Protein AF-A0A851HS61-F1 (afdb_monomer_lite)

Radius of gyration: 33.47 Å; chains: 1; bounding box: 53×32×106 Å

pLDDT: mean 81.35, std 15.29, range [45.31, 98.19]

Structure (mmCIF, N/CA/C/O backbone):
data_AF-A0A851HS61-F1
#
_entry.id   AF-A0A851HS61-F1
#
loop_
_atom_site.group_PDB
_atom_site.id
_atom_site.type_symbol
_atom_site.label_atom_id
_atom_site.label_alt_id
_atom_site.label_comp_id
_atom_site.label_asym_id
_atom_site.label_entity_id
_atom_site.label_seq_id
_atom_site.pdbx_PDB_ins_code
_atom_site.Cartn_x
_atom_site.Cartn_y
_atom_site.Cartn_z
_atom_site.occupancy
_atom_site.B_iso_or_equiv
_atom_site.auth_seq_id
_atom_site.auth_comp_id
_atom_site.auth_asym_id
_atom_site.auth_atom_id
_atom_site.pdbx_PDB_model_num
ATOM 1 N N . MET A 1 1 ? -11.757 21.367 24.594 1.00 45.31 1 MET A N 1
ATOM 2 C CA . MET A 1 1 ? -12.106 20.147 25.351 1.00 45.31 1 MET A CA 1
ATOM 3 C C . MET A 1 1 ? -13.132 19.384 24.535 1.00 45.31 1 MET A C 1
ATOM 5 O O . MET A 1 1 ? -14.251 19.853 24.418 1.00 45.31 1 MET A O 1
ATOM 9 N N . SER A 1 2 ? -12.744 18.297 23.874 1.00 50.56 2 SER A N 1
ATOM 10 C CA . SER A 1 2 ? -13.648 17.512 23.026 1.00 50.56 2 SER A CA 1
ATOM 11 C C . SER A 1 2 ? -14.275 16.388 23.849 1.00 50.56 2 SER A C 1
ATOM 13 O O . SER A 1 2 ? -13.772 15.268 23.887 1.00 50.56 2 SER A O 1
ATOM 15 N N . THR A 1 3 ? -15.374 16.686 24.539 1.00 56.22 3 THR A N 1
ATOM 16 C CA . THR A 1 3 ? -16.291 15.661 25.052 1.00 56.22 3 THR A CA 1
ATOM 17 C C . THR A 1 3 ? -17.136 15.165 23.888 1.00 56.22 3 THR A C 1
ATOM 19 O O . THR A 1 3 ? -18.232 15.643 23.637 1.00 56.22 3 THR A O 1
ATOM 22 N N . THR A 1 4 ? -16.577 14.231 23.123 1.00 86.19 4 THR A N 1
ATOM 23 C CA . THR A 1 4 ? -17.340 13.426 22.166 1.00 86.19 4 THR A CA 1
ATOM 24 C C . THR A 1 4 ? -18.378 12.623 22.950 1.00 86.19 4 THR A C 1
ATOM 26 O O . THR A 1 4 ? -18.016 11.736 23.728 1.00 86.19 4 THR A O 1
ATOM 29 N N . GLU A 1 5 ? -19.646 12.990 22.801 1.00 94.25 5 GLU A N 1
ATOM 30 C CA . GLU A 1 5 ? -20.806 12.297 23.365 1.00 94.25 5 GLU A CA 1
ATOM 31 C C . GLU A 1 5 ? -21.016 10.936 22.692 1.00 94.25 5 GLU A C 1
ATOM 33 O O . GLU A 1 5 ? -20.512 10.669 21.595 1.00 94.25 5 GLU A O 1
ATOM 38 N N . CYS A 1 6 ? -21.711 10.034 23.384 1.00 96.19 6 CYS A N 1
ATOM 39 C CA . CYS A 1 6 ? -22.004 8.699 22.875 1.00 96.19 6 CYS A CA 1
ATOM 40 C C . CYS A 1 6 ? -22.885 8.776 21.616 1.00 96.19 6 CYS A C 1
ATOM 42 O O . CYS A 1 6 ? -23.838 9.538 21.566 1.00 96.19 6 CYS A O 1
ATOM 44 N N . LEU A 1 7 ? -22.620 7.921 20.624 1.00 95.31 7 LEU A N 1
ATOM 45 C CA . LEU A 1 7 ? -23.346 7.897 19.343 1.00 95.31 7 LEU A CA 1
ATOM 46 C C . LEU A 1 7 ? -24.821 7.498 19.437 1.00 95.31 7 LEU A C 1
ATOM 48 O O . LEU A 1 7 ? -25.585 7.742 18.508 1.00 95.31 7 LEU A O 1
ATOM 52 N N . LEU A 1 8 ? -25.217 6.831 20.520 1.00 95.38 8 LEU A N 1
ATOM 53 C CA . LEU A 1 8 ? -26.611 6.459 20.735 1.00 95.38 8 LEU A CA 1
ATOM 54 C C . LEU A 1 8 ? -27.415 7.684 21.161 1.00 95.38 8 LEU A C 1
ATOM 56 O O . LEU A 1 8 ? -27.051 8.348 22.131 1.00 95.38 8 LEU A O 1
ATOM 60 N N . ALA A 1 9 ? -28.519 7.926 20.452 1.00 93.44 9 ALA A N 1
ATOM 61 C CA . ALA A 1 9 ? -29.430 9.027 20.731 1.00 93.44 9 ALA A CA 1
ATOM 62 C C . ALA A 1 9 ? -29.823 9.051 22.216 1.00 93.44 9 ALA A C 1
ATOM 64 O O . ALA A 1 9 ? -30.136 8.010 22.801 1.00 93.44 9 ALA A O 1
ATOM 65 N N . ASN A 1 10 ? -29.819 10.249 22.806 1.00 94.31 10 ASN A N 1
ATOM 66 C CA . ASN A 1 10 ? -30.148 10.497 24.213 1.00 94.31 10 ASN A CA 1
ATOM 67 C C . ASN A 1 10 ? -29.165 9.857 25.214 1.00 94.31 10 ASN A C 1
ATOM 69 O O . ASN A 1 10 ? -29.568 9.380 26.278 1.00 94.31 10 ASN A O 1
ATOM 73 N N . CYS A 1 11 ? -27.872 9.802 24.881 1.00 95.88 11 CYS A N 1
ATOM 74 C CA . CYS A 1 11 ? -26.838 9.349 25.805 1.00 95.88 11 CYS A CA 1
ATOM 75 C C . CYS A 1 11 ? -25.706 10.369 25.949 1.00 95.88 11 CYS A C 1
ATOM 77 O O . CYS A 1 11 ? -24.707 10.316 25.238 1.00 95.88 11 CYS A O 1
ATOM 79 N N . ASP A 1 12 ? -25.784 11.186 26.995 1.00 95.69 12 ASP A N 1
ATOM 80 C CA . ASP A 1 12 ? -24.796 12.246 27.264 1.00 95.69 12 ASP A CA 1
ATOM 81 C C . ASP A 1 12 ? -23.543 11.724 27.993 1.00 95.69 12 ASP A C 1
ATOM 83 O O . ASP A 1 12 ? -22.720 12.470 28.523 1.00 95.69 12 ASP A O 1
ATOM 87 N N . ARG A 1 13 ? -23.390 10.397 28.083 1.00 95.62 13 ARG A N 1
ATOM 88 C CA . ARG A 1 13 ? -22.235 9.781 28.742 1.00 95.62 13 ARG A CA 1
ATOM 89 C C . ARG A 1 13 ? -21.002 9.902 27.842 1.00 95.62 13 ARG A C 1
ATOM 91 O O . ARG A 1 13 ? -21.115 9.674 26.636 1.00 95.62 13 ARG A O 1
ATOM 98 N N . PRO A 1 14 ? -19.807 10.133 28.412 1.00 95.56 14 PRO A N 1
ATOM 99 C CA . PRO A 1 14 ? -18.590 10.281 27.624 1.00 95.56 14 PRO A CA 1
ATOM 100 C C . PRO A 1 14 ? -18.272 9.008 26.831 1.00 95.56 14 PRO A C 1
ATOM 102 O O . PRO A 1 14 ? -18.424 7.883 27.333 1.00 95.56 14 PRO A O 1
ATOM 105 N N . VAL A 1 15 ? -17.806 9.187 25.591 1.00 95.62 15 VAL A N 1
ATOM 106 C CA . VAL A 1 15 ? -17.327 8.089 24.741 1.00 95.62 15 VAL A CA 1
ATOM 107 C C . VAL A 1 15 ? -16.127 7.404 25.385 1.00 95.62 15 VAL A C 1
ATOM 109 O O . VAL A 1 15 ? -15.168 8.049 25.797 1.00 95.62 15 VAL A O 1
ATOM 112 N N . LEU A 1 16 ? -16.172 6.071 25.426 1.00 93.19 16 LEU A N 1
ATOM 113 C CA . LEU A 1 16 ? -15.061 5.223 25.848 1.00 93.19 16 LEU A CA 1
ATOM 114 C C . LEU A 1 16 ? -14.308 4.658 24.638 1.00 93.19 16 LEU A C 1
ATOM 116 O O . LEU A 1 16 ? -13.096 4.806 24.535 1.00 93.19 16 LEU A O 1
ATOM 120 N N . ASN A 1 17 ? -15.012 3.965 23.738 1.00 92.19 17 ASN A N 1
ATOM 121 C CA . ASN A 1 17 ? -14.411 3.316 22.572 1.00 92.19 17 ASN A CA 1
ATOM 122 C C . ASN A 1 17 ? -15.442 3.175 21.446 1.00 92.19 17 ASN A C 1
ATOM 124 O O . ASN A 1 17 ? -16.628 2.994 21.715 1.00 92.19 17 ASN A O 1
ATOM 128 N N . ARG A 1 18 ? -14.994 3.249 20.186 1.00 92.50 18 ARG A N 1
ATOM 129 C CA . ARG A 1 18 ? -15.838 3.146 18.977 1.00 92.50 18 ARG A CA 1
ATOM 130 C C . ARG A 1 18 ? -17.056 4.084 18.984 1.00 92.50 18 ARG A C 1
ATOM 132 O O . ARG A 1 18 ? -18.106 3.730 18.463 1.00 92.50 18 ARG A O 1
ATOM 139 N N . GLY A 1 19 ? -16.928 5.263 19.596 1.00 93.81 19 GLY A N 1
ATOM 140 C CA . GLY A 1 19 ? -18.032 6.222 19.721 1.00 93.81 19 GLY A CA 1
ATOM 141 C C . GLY A 1 19 ? -19.135 5.805 20.705 1.00 93.81 19 GLY A C 1
ATOM 142 O O . GLY A 1 19 ? -20.193 6.419 20.724 1.00 93.81 19 GLY A O 1
ATOM 143 N N . LEU A 1 20 ? -18.910 4.787 21.542 1.00 96.12 20 LEU A N 1
ATOM 144 C CA . LEU A 1 20 ? -19.868 4.317 22.545 1.00 96.12 20 LEU A CA 1
ATOM 145 C C . LEU A 1 20 ? -19.362 4.591 23.965 1.00 96.12 20 LEU A C 1
ATOM 147 O O . LEU A 1 20 ? -18.169 4.454 24.254 1.00 96.12 20 LEU A O 1
ATOM 151 N N . CYS A 1 21 ? -20.274 4.926 24.882 1.00 97.19 21 CYS A N 1
ATOM 152 C CA . CYS A 1 21 ? -19.969 4.993 26.312 1.00 97.19 21 CYS A CA 1
ATOM 153 C C . CYS A 1 21 ? -19.708 3.589 26.892 1.00 97.19 21 CYS A C 1
ATOM 155 O O . CYS A 1 21 ? -20.052 2.568 26.293 1.00 97.19 21 CYS A O 1
ATOM 157 N N . ARG A 1 22 ? -19.138 3.513 28.103 1.00 97.31 22 ARG A N 1
ATOM 158 C CA . ARG A 1 22 ? -18.777 2.234 28.752 1.00 97.31 22 ARG A CA 1
ATOM 159 C C . ARG A 1 22 ? -19.939 1.239 28.854 1.00 97.31 22 ARG A C 1
ATOM 161 O O . ARG A 1 22 ? -19.725 0.040 28.686 1.00 97.31 22 ARG A O 1
ATOM 168 N N . TYR A 1 23 ? -21.144 1.728 29.149 1.00 97.56 23 TYR A N 1
ATOM 169 C CA . TYR A 1 23 ? -22.341 0.894 29.283 1.00 97.56 23 TYR A CA 1
ATOM 170 C C . TYR A 1 23 ? -22.768 0.315 27.931 1.00 97.56 23 TYR A C 1
ATOM 172 O O . TYR A 1 23 ? -22.849 -0.903 27.787 1.00 97.56 23 TYR A O 1
ATOM 180 N N . HIS A 1 24 ? -22.958 1.176 26.928 1.00 98.19 24 HIS A N 1
ATOM 181 C CA . HIS A 1 24 ? -23.392 0.750 25.601 1.00 98.19 24 HIS A CA 1
ATOM 182 C C . HIS A 1 24 ? -22.362 -0.133 24.906 1.00 98.19 24 HIS A C 1
ATOM 184 O O . HIS A 1 24 ? -22.743 -1.122 24.297 1.00 98.19 24 HIS A O 1
ATOM 190 N N . TYR A 1 25 ? -21.066 0.143 25.075 1.00 97.19 25 TYR A N 1
ATOM 191 C CA . TYR A 1 25 ? -20.015 -0.726 24.551 1.00 97.19 25 TYR A CA 1
ATOM 192 C C . TYR A 1 25 ? -20.089 -2.143 25.140 1.00 97.19 25 TYR A C 1
ATOM 194 O O . TYR A 1 25 ? -20.010 -3.119 24.403 1.00 97.19 25 TYR A O 1
ATOM 202 N N . ARG A 1 26 ? -20.272 -2.276 26.462 1.00 97.62 26 ARG A N 1
ATOM 203 C CA . ARG A 1 26 ? -20.385 -3.591 27.120 1.00 97.62 26 ARG A CA 1
ATOM 204 C C . ARG A 1 26 ? -21.651 -4.337 26.720 1.00 97.62 26 ARG A C 1
ATOM 206 O O . ARG A 1 26 ? -21.575 -5.536 26.491 1.00 97.62 26 ARG A O 1
ATOM 213 N N . LYS A 1 27 ? -22.781 -3.632 26.627 1.00 97.81 27 LYS A N 1
ATOM 214 C CA . LYS A 1 27 ? -24.045 -4.217 26.175 1.00 97.81 27 LYS A CA 1
ATOM 215 C C . LYS A 1 27 ? -23.923 -4.722 24.736 1.00 97.81 27 LYS A C 1
ATOM 217 O O . LYS A 1 27 ? -24.144 -5.895 24.488 1.00 97.81 27 LYS A O 1
ATOM 222 N N . ALA A 1 28 ? -23.427 -3.878 23.834 1.00 97.31 28 ALA A N 1
ATOM 223 C CA . ALA A 1 28 ? -23.162 -4.247 22.448 1.00 97.31 28 ALA A CA 1
ATOM 224 C C . ALA A 1 28 ? -22.212 -5.449 22.328 1.00 97.31 28 ALA A C 1
ATOM 226 O O . ALA A 1 28 ? -22.374 -6.282 21.443 1.00 97.31 28 ALA A O 1
ATOM 227 N N . LEU A 1 29 ? -21.210 -5.535 23.212 1.00 96.88 29 LEU A N 1
ATOM 228 C CA . LEU A 1 29 ? -20.259 -6.646 23.251 1.00 96.88 29 LEU A CA 1
ATOM 229 C C . LEU A 1 29 ? -20.914 -7.950 23.717 1.00 96.88 29 LEU A C 1
ATOM 231 O O . LEU A 1 29 ? -20.622 -8.991 23.141 1.00 96.88 29 LEU A O 1
ATOM 235 N N . ALA A 1 30 ? -21.795 -7.889 24.718 1.00 97.56 30 ALA A N 1
ATOM 236 C CA . ALA A 1 30 ? -22.571 -9.040 25.176 1.00 97.56 30 ALA A CA 1
ATOM 237 C C . ALA A 1 30 ? -23.579 -9.512 24.113 1.00 97.56 30 ALA A C 1
ATOM 239 O O . ALA A 1 30 ? -23.718 -10.710 23.895 1.00 97.56 30 ALA A O 1
ATOM 240 N N . ASP A 1 31 ? -24.211 -8.568 23.413 1.00 97.44 31 ASP A N 1
ATOM 241 C CA . ASP A 1 31 ? -25.214 -8.837 22.378 1.00 97.44 31 ASP A CA 1
ATOM 242 C C . ASP A 1 31 ? -24.584 -9.214 21.018 1.00 97.44 31 ASP A C 1
ATOM 244 O O . ASP A 1 31 ? -25.288 -9.606 20.091 1.00 97.44 31 ASP A O 1
ATOM 248 N N . GLY A 1 32 ? -23.263 -9.057 20.854 1.00 96.31 32 GLY A N 1
ATOM 249 C CA . GLY A 1 32 ? -22.568 -9.270 19.577 1.00 96.31 32 GLY A CA 1
ATOM 250 C C . GLY A 1 32 ? -22.855 -8.205 18.505 1.00 96.31 32 GLY A C 1
ATOM 251 O O . GLY A 1 32 ? -22.520 -8.396 17.340 1.00 96.31 32 GLY A O 1
ATOM 252 N N . THR A 1 33 ? -23.442 -7.066 18.875 1.00 97.00 33 THR A N 1
ATOM 253 C CA . THR A 1 33 ? -23.893 -6.001 17.958 1.00 97.00 33 THR A CA 1
ATOM 254 C C . THR A 1 33 ? -22.912 -4.831 17.830 1.00 97.00 33 THR A C 1
ATOM 256 O O . THR A 1 33 ? -23.199 -3.860 17.130 1.00 97.00 33 THR A O 1
ATOM 259 N N . VAL A 1 34 ? -21.727 -4.899 18.457 1.00 96.12 34 VAL A N 1
ATOM 260 C CA . VAL A 1 34 ? -20.724 -3.804 18.451 1.00 96.12 34 VAL A CA 1
ATOM 261 C C . VAL A 1 34 ? -20.403 -3.299 17.045 1.00 96.12 34 VAL A C 1
ATOM 263 O O . VAL A 1 34 ? -20.222 -2.098 16.860 1.00 96.12 34 VAL A O 1
ATOM 266 N N . ASP A 1 35 ? -20.309 -4.195 16.062 1.00 93.88 35 ASP A N 1
ATOM 267 C CA . ASP A 1 35 ? -19.967 -3.826 14.686 1.00 93.88 35 ASP A CA 1
ATOM 268 C C . ASP A 1 35 ? -21.119 -3.149 13.923 1.00 93.88 35 ASP A C 1
ATOM 270 O O . ASP A 1 35 ? -20.852 -2.477 12.932 1.00 93.88 35 ASP A O 1
ATOM 274 N N . GLN A 1 36 ? -22.364 -3.269 14.399 1.00 94.94 36 GLN A N 1
ATOM 275 C CA . GLN A 1 36 ? -23.545 -2.634 13.798 1.00 94.94 36 GLN A CA 1
ATOM 276 C C . GLN A 1 36 ? -23.789 -1.221 14.342 1.00 94.94 36 GLN A C 1
ATOM 278 O O . GLN A 1 36 ? -24.179 -0.337 13.587 1.00 94.94 36 GLN A O 1
ATOM 283 N N . ILE A 1 37 ? -23.576 -1.009 15.648 1.00 95.44 37 ILE A N 1
ATOM 284 C CA . ILE A 1 37 ? -23.908 0.264 16.319 1.00 95.44 37 ILE A CA 1
ATOM 285 C C . ILE A 1 37 ? -22.696 1.131 16.666 1.00 95.44 37 ILE A C 1
ATOM 287 O O . ILE A 1 37 ? -22.834 2.335 16.870 1.00 95.44 37 ILE A O 1
ATOM 291 N N . GLY A 1 38 ? -21.509 0.537 16.786 1.00 93.25 38 GLY A N 1
ATOM 292 C CA . GLY A 1 38 ? -20.280 1.281 17.027 1.00 93.25 38 GLY A CA 1
ATOM 293 C C . GLY A 1 38 ? -19.709 1.835 15.728 1.00 93.25 38 GLY A C 1
ATOM 294 O O . GLY A 1 38 ? -19.936 1.284 14.652 1.00 93.25 38 GLY A O 1
ATOM 295 N N . LEU A 1 39 ? -18.865 2.867 15.831 1.00 90.00 39 LEU A N 1
ATOM 296 C CA . LEU A 1 39 ? -18.008 3.254 14.708 1.00 90.00 39 LEU A CA 1
ATOM 297 C C . LEU A 1 39 ? -17.267 2.020 14.193 1.00 90.00 39 LEU A C 1
ATOM 299 O O . LEU A 1 39 ? -16.903 1.154 15.008 1.00 90.00 39 LEU A O 1
ATOM 303 N N . PRO A 1 40 ? -16.996 1.927 12.880 1.00 81.81 40 PRO A N 1
ATOM 304 C CA . PRO A 1 40 ? -16.159 0.858 12.364 1.00 81.81 40 PRO A CA 1
ATOM 305 C C . PRO A 1 40 ? -14.871 0.814 13.185 1.00 81.81 40 PRO A C 1
ATOM 307 O O . PRO A 1 40 ? -14.358 1.858 13.613 1.00 81.81 40 PRO A O 1
ATOM 310 N N . LYS A 1 41 ? -14.356 -0.395 13.455 1.00 81.38 41 LYS A N 1
ATOM 311 C CA . LYS A 1 41 ? -12.995 -0.517 13.993 1.00 81.38 41 LYS A CA 1
ATOM 312 C C . LYS A 1 41 ? -12.140 0.368 13.103 1.00 81.38 41 LYS A C 1
ATOM 314 O O . LYS A 1 41 ? -12.239 0.225 11.885 1.00 81.38 41 LYS A O 1
ATOM 319 N N . ARG A 1 42 ? -11.386 1.315 13.686 1.00 68.69 42 ARG A N 1
ATOM 320 C CA . ARG A 1 42 ? -10.432 2.105 12.902 1.00 68.69 42 ARG A CA 1
ATOM 321 C C . ARG A 1 42 ? -9.681 1.087 12.070 1.00 68.69 42 ARG A C 1
ATOM 323 O O . ARG A 1 42 ? -9.015 0.231 12.655 1.00 68.69 42 ARG A O 1
ATOM 330 N N . ILE A 1 43 ? -9.878 1.136 10.752 1.00 63.44 43 ILE A N 1
ATOM 331 C CA . ILE A 1 43 ? -9.073 0.361 9.823 1.00 63.44 43 ILE A CA 1
ATOM 332 C C . ILE A 1 43 ? -7.658 0.716 10.263 1.00 63.44 43 ILE A C 1
ATOM 334 O O . ILE A 1 43 ? -7.343 1.915 10.281 1.00 63.44 43 ILE A O 1
ATOM 338 N N . PRO A 1 44 ? -6.862 -0.242 10.778 1.00 70.81 44 PRO A N 1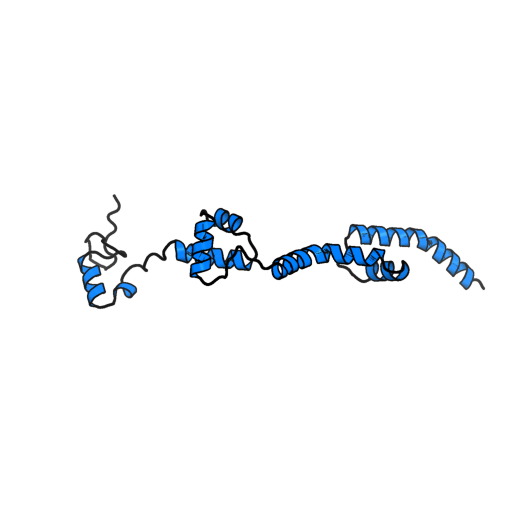
ATOM 339 C CA . PRO A 1 44 ? -5.520 0.077 11.228 1.00 70.81 44 PRO A CA 1
ATOM 340 C C . PRO A 1 44 ? -4.881 0.853 10.087 1.00 70.81 44 PRO A C 1
ATOM 342 O O . PRO A 1 44 ? -5.073 0.447 8.943 1.00 70.81 44 PRO A O 1
ATOM 345 N N . ALA A 1 45 ? -4.200 1.974 10.340 1.00 70.94 45 ALA A N 1
ATOM 346 C CA . ALA A 1 45 ? -3.628 2.782 9.253 1.00 70.94 45 ALA A CA 1
ATOM 347 C C . ALA A 1 45 ? -2.904 1.885 8.223 1.00 70.94 45 ALA A C 1
ATOM 349 O O . ALA A 1 45 ? -3.078 2.041 7.019 1.00 70.94 45 ALA A O 1
ATOM 350 N N . VAL A 1 46 ? -2.266 0.830 8.740 1.00 76.56 46 VAL A N 1
ATOM 351 C CA . VAL A 1 46 ? -1.740 -0.373 8.076 1.00 76.56 46 VAL A CA 1
ATOM 352 C C . VAL A 1 46 ? -2.614 -0.955 6.944 1.00 76.56 46 VAL A C 1
ATOM 354 O O . VAL A 1 46 ? -2.086 -1.209 5.869 1.00 76.56 46 VAL A O 1
ATOM 357 N N . GLN A 1 47 ? -3.919 -1.179 7.134 1.00 82.50 47 GLN A N 1
ATOM 358 C CA . GLN A 1 47 ? -4.819 -1.725 6.104 1.00 82.50 47 GLN A CA 1
ATOM 359 C C . GLN A 1 47 ? -5.080 -0.717 4.977 1.00 82.50 47 GLN A C 1
ATOM 361 O O . GLN A 1 47 ? -4.931 -1.081 3.814 1.00 82.50 47 GLN A O 1
ATOM 366 N N . SER A 1 48 ? -5.383 0.549 5.302 1.00 86.50 48 SER A N 1
ATOM 367 C CA . SER A 1 48 ? -5.605 1.584 4.274 1.00 86.50 48 SER A CA 1
ATOM 368 C C . SER A 1 48 ? -4.336 1.867 3.460 1.00 86.50 48 SER A C 1
ATOM 370 O O . SER A 1 48 ? -4.381 1.931 2.232 1.00 86.50 48 SER A O 1
ATOM 372 N N . ILE A 1 49 ? -3.186 1.930 4.144 1.00 91.44 49 ILE A N 1
ATOM 373 C CA . ILE A 1 49 ? -1.857 2.041 3.537 1.00 91.44 49 ILE A CA 1
ATOM 374 C C . ILE A 1 49 ? -1.593 0.810 2.672 1.00 91.44 49 ILE A C 1
ATOM 376 O O . ILE A 1 49 ? -1.002 0.931 1.608 1.00 91.44 49 ILE A O 1
ATOM 380 N N . GLY A 1 50 ? -2.063 -0.370 3.078 1.00 92.50 50 GLY A N 1
ATOM 381 C CA . GLY A 1 50 ? -1.849 -1.598 2.327 1.00 92.50 50 GLY A CA 1
ATOM 382 C C . GLY A 1 50 ? -2.596 -1.700 1.021 1.00 92.50 50 GLY A C 1
ATOM 383 O O . GLY A 1 50 ? -2.032 -2.217 0.061 1.00 92.50 50 GLY A O 1
ATOM 384 N N . ASP A 1 51 ? -3.833 -1.220 0.958 1.00 93.12 51 ASP A N 1
ATOM 385 C CA . ASP A 1 51 ? -4.575 -1.197 -0.303 1.00 93.12 51 ASP A CA 1
ATOM 386 C C . ASP A 1 51 ? -3.933 -0.224 -1.300 1.00 93.12 51 ASP A C 1
ATOM 388 O O . ASP A 1 51 ? -3.785 -0.552 -2.476 1.00 93.12 51 ASP A O 1
ATOM 392 N N . GLN A 1 52 ? -3.488 0.946 -0.831 1.00 95.62 52 GLN A N 1
ATOM 393 C CA . GLN A 1 52 ? -2.801 1.920 -1.683 1.00 95.62 52 GLN A CA 1
ATOM 394 C C . GLN A 1 52 ? -1.406 1.435 -2.101 1.00 95.62 52 GLN A C 1
ATOM 396 O O . GLN A 1 52 ? -1.055 1.503 -3.277 1.00 95.62 52 GLN A O 1
ATOM 401 N N . ALA A 1 53 ? -0.638 0.862 -1.170 1.00 95.38 53 ALA A N 1
ATOM 402 C CA . ALA A 1 53 ? 0.675 0.293 -1.453 1.00 95.38 53 ALA A CA 1
ATOM 403 C C . ALA A 1 53 ? 0.599 -0.855 -2.468 1.00 95.38 53 ALA A C 1
ATOM 405 O O . ALA A 1 53 ? 1.459 -0.947 -3.338 1.00 95.38 53 ALA A O 1
ATOM 406 N N . ALA A 1 54 ? -0.431 -1.706 -2.393 1.00 93.75 54 ALA A N 1
ATOM 407 C CA . ALA A 1 54 ? -0.657 -2.768 -3.371 1.00 93.75 54 ALA A CA 1
ATOM 408 C C . ALA A 1 54 ? -0.911 -2.205 -4.779 1.00 93.75 54 ALA A C 1
ATOM 410 O O . ALA A 1 54 ? -0.289 -2.665 -5.733 1.00 93.75 54 ALA A O 1
ATOM 411 N N . LYS A 1 55 ? -1.741 -1.160 -4.904 1.00 94.12 55 LYS A N 1
ATOM 412 C CA . LYS A 1 55 ? -2.005 -0.497 -6.193 1.00 94.12 55 LYS A CA 1
ATOM 413 C C . LYS A 1 55 ? -0.742 0.107 -6.807 1.00 94.12 55 LYS A C 1
ATOM 415 O O . LYS A 1 55 ? -0.485 -0.092 -7.992 1.00 94.12 55 LYS A O 1
ATOM 420 N N . PHE A 1 56 ? 0.064 0.818 -6.015 1.00 94.81 56 PHE A N 1
ATOM 421 C CA . PHE A 1 56 ? 1.330 1.367 -6.509 1.00 94.81 56 PHE A CA 1
ATOM 422 C C . PHE A 1 56 ? 2.355 0.276 -6.840 1.00 94.81 56 PHE A C 1
ATOM 424 O O . PHE A 1 56 ? 3.145 0.410 -7.771 1.00 94.81 56 PHE A O 1
ATOM 431 N N . TRP A 1 57 ? 2.337 -0.834 -6.105 1.00 92.94 57 TRP A N 1
ATOM 432 C CA . TRP A 1 57 ? 3.184 -1.977 -6.417 1.00 92.94 57 TRP A CA 1
ATOM 433 C C . TRP A 1 57 ? 2.809 -2.620 -7.761 1.00 92.94 57 TRP A C 1
ATOM 435 O O . TRP A 1 57 ? 3.682 -2.891 -8.584 1.00 92.94 57 TRP A O 1
ATOM 445 N N . GLU A 1 58 ? 1.516 -2.822 -8.021 1.00 88.00 58 GLU A N 1
ATOM 446 C CA . GLU A 1 58 ? 1.005 -3.366 -9.288 1.00 88.00 58 GLU A CA 1
ATOM 447 C C . GLU A 1 58 ? 1.303 -2.458 -10.490 1.00 88.00 58 GLU A C 1
ATOM 449 O O . GLU A 1 58 ? 1.532 -2.962 -11.592 1.00 88.00 58 GLU A O 1
ATOM 454 N N . SER A 1 59 ? 1.386 -1.138 -10.284 1.00 87.94 59 SER A N 1
ATOM 455 C CA . SER A 1 59 ? 1.818 -0.190 -11.319 1.00 87.94 59 SER A CA 1
ATOM 456 C C . SER A 1 59 ? 3.334 -0.186 -11.569 1.00 87.94 59 SER A C 1
ATOM 458 O O . SER A 1 59 ? 3.804 0.481 -12.490 1.00 87.94 59 SER A O 1
ATOM 460 N N . GLY A 1 60 ? 4.106 -0.965 -10.801 1.00 88.12 60 GLY A N 1
ATOM 461 C CA . GLY A 1 60 ? 5.551 -1.124 -10.963 1.00 88.12 60 GLY A CA 1
ATOM 462 C C . GLY A 1 60 ? 6.394 -0.075 -10.235 1.00 88.12 60 GLY A C 1
ATOM 463 O O . GLY A 1 60 ? 7.587 0.040 -10.522 1.00 88.12 60 GLY A O 1
ATOM 464 N N . MET A 1 61 ? 5.803 0.682 -9.309 1.00 90.25 61 MET A N 1
ATOM 465 C CA . MET A 1 61 ? 6.518 1.669 -8.503 1.00 90.25 61 MET A CA 1
ATOM 466 C C . MET A 1 61 ? 7.501 0.992 -7.530 1.00 90.25 61 MET A C 1
ATOM 468 O O . MET A 1 61 ? 7.243 -0.095 -7.007 1.00 90.25 61 MET A O 1
ATOM 472 N N . LEU A 1 62 ? 8.645 1.633 -7.270 1.00 91.06 62 LEU A N 1
ATOM 473 C CA . LEU A 1 62 ? 9.631 1.126 -6.309 1.00 91.06 62 LEU A CA 1
ATOM 474 C C . LEU A 1 62 ? 9.141 1.320 -4.868 1.00 91.06 62 LEU A C 1
ATOM 476 O O . LEU A 1 62 ? 8.461 2.294 -4.564 1.00 91.06 62 LEU A O 1
ATOM 480 N N . ILE A 1 63 ? 9.534 0.428 -3.953 1.00 93.50 63 ILE A N 1
ATOM 481 C CA . ILE A 1 63 ? 9.102 0.463 -2.541 1.00 93.50 63 ILE A CA 1
ATOM 482 C C . ILE A 1 63 ? 9.417 1.817 -1.892 1.00 93.50 63 ILE A C 1
ATOM 484 O O . ILE A 1 63 ? 8.623 2.329 -1.109 1.00 93.50 63 ILE A O 1
ATOM 488 N N . GLU A 1 64 ? 10.576 2.386 -2.206 1.00 94.06 64 GLU A N 1
ATOM 489 C CA . GLU A 1 64 ? 11.047 3.667 -1.688 1.00 94.06 64 GLU A CA 1
ATOM 490 C C . GLU A 1 64 ? 10.142 4.822 -2.139 1.00 94.06 64 GLU A C 1
ATOM 492 O O . GLU A 1 64 ? 9.803 5.684 -1.333 1.00 94.06 64 GLU A O 1
ATOM 497 N N . GLN A 1 65 ? 9.683 4.792 -3.393 1.00 93.50 65 GLN A N 1
ATOM 498 C CA . GLN A 1 65 ? 8.742 5.774 -3.940 1.00 93.50 65 GLN A CA 1
ATOM 499 C C . GLN A 1 65 ? 7.352 5.613 -3.314 1.00 93.50 65 GLN A C 1
ATOM 501 O O . GLN A 1 65 ? 6.754 6.598 -2.896 1.00 93.50 65 GLN A O 1
ATOM 506 N N . ILE A 1 66 ? 6.877 4.370 -3.158 1.00 95.50 66 ILE A N 1
ATOM 507 C CA . ILE A 1 66 ? 5.612 4.069 -2.467 1.00 95.50 66 ILE A CA 1
ATOM 508 C C . ILE A 1 66 ? 5.646 4.601 -1.030 1.00 95.50 66 ILE A C 1
ATOM 510 O O . ILE A 1 66 ? 4.670 5.167 -0.545 1.00 95.50 66 ILE A O 1
ATOM 514 N N . ALA A 1 67 ? 6.771 4.414 -0.337 1.00 95.25 67 ALA A N 1
ATOM 515 C CA . ALA A 1 67 ? 6.950 4.889 1.027 1.00 95.25 67 ALA A CA 1
ATOM 516 C C . ALA A 1 67 ? 6.894 6.422 1.107 1.00 95.25 67 ALA A C 1
ATOM 518 O O . ALA A 1 67 ? 6.209 6.950 1.981 1.00 95.25 67 ALA A O 1
ATOM 519 N N . GLN A 1 68 ? 7.558 7.121 0.181 1.00 96.44 68 GLN A N 1
ATOM 520 C CA . GLN A 1 68 ? 7.517 8.580 0.092 1.00 96.44 68 GLN A CA 1
ATOM 521 C C . GLN A 1 68 ? 6.097 9.097 -0.180 1.00 96.44 68 GLN A C 1
ATOM 523 O O . GLN A 1 68 ? 5.632 9.978 0.539 1.00 96.44 68 GLN A O 1
ATOM 528 N N . GLU A 1 69 ? 5.398 8.516 -1.157 1.00 97.12 69 GLU A N 1
ATOM 529 C CA . GLU A 1 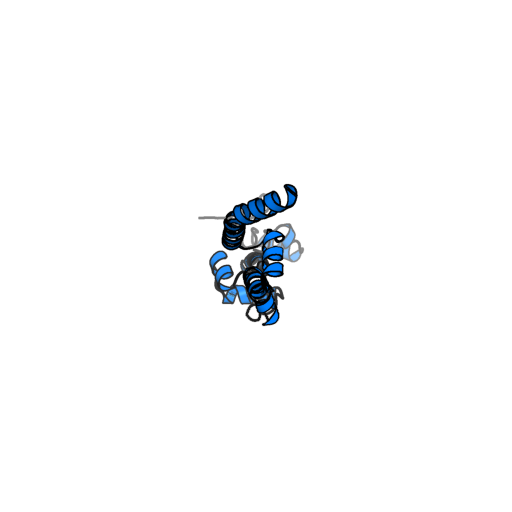69 ? 4.045 8.929 -1.554 1.00 97.12 69 GLU A CA 1
ATOM 530 C C . GLU A 1 69 ? 3.026 8.734 -0.423 1.00 97.12 69 GLU A C 1
ATOM 532 O O . GLU A 1 69 ? 2.169 9.579 -0.177 1.00 97.12 69 GLU A O 1
ATOM 537 N N . LEU A 1 70 ? 3.147 7.633 0.323 1.00 95.69 70 LEU A N 1
ATOM 538 C CA . LEU A 1 70 ? 2.255 7.309 1.439 1.00 95.69 70 LEU A CA 1
ATOM 539 C C . LEU A 1 70 ? 2.695 7.923 2.777 1.00 95.69 70 LEU A C 1
ATOM 541 O O . LEU A 1 70 ? 2.090 7.623 3.808 1.00 95.69 70 LEU A O 1
ATOM 545 N N . GLY A 1 71 ? 3.752 8.744 2.792 1.00 94.88 71 GLY A N 1
ATOM 546 C CA . GLY A 1 71 ? 4.264 9.376 4.011 1.00 94.88 71 GLY A CA 1
ATOM 547 C C . GLY A 1 71 ? 4.694 8.366 5.081 1.00 94.88 71 GLY A C 1
ATOM 548 O O . GLY A 1 71 ? 4.440 8.558 6.270 1.00 94.88 71 GLY A O 1
ATOM 549 N N . THR A 1 72 ? 5.301 7.252 4.672 1.00 94.75 72 THR A N 1
ATOM 550 C CA . THR A 1 72 ? 5.711 6.152 5.554 1.00 94.75 72 THR A CA 1
ATOM 551 C C . THR A 1 72 ? 7.124 5.656 5.225 1.00 94.75 72 THR A C 1
ATOM 553 O O . THR A 1 72 ? 7.861 6.269 4.461 1.00 94.75 72 THR A O 1
ATOM 556 N N . THR A 1 73 ? 7.554 4.555 5.841 1.00 94.81 73 THR A N 1
ATOM 557 C CA . THR A 1 73 ? 8.898 3.990 5.663 1.00 94.81 73 THR A CA 1
ATOM 558 C C . THR A 1 73 ? 8.868 2.724 4.804 1.00 94.81 73 THR A C 1
ATOM 560 O O . THR A 1 73 ? 7.930 1.927 4.867 1.00 94.81 73 THR A O 1
ATOM 563 N N . ALA A 1 74 ? 9.928 2.479 4.028 1.00 93.94 74 ALA A N 1
ATOM 564 C CA . ALA A 1 74 ? 10.042 1.285 3.182 1.00 93.94 74 ALA A CA 1
ATOM 565 C C . ALA A 1 74 ? 9.877 -0.058 3.941 1.00 93.94 74 ALA A C 1
ATOM 567 O O . ALA A 1 74 ? 9.235 -0.966 3.404 1.00 93.94 74 ALA A O 1
ATOM 568 N N . PRO A 1 75 ? 10.378 -0.231 5.186 1.00 93.25 75 PRO A N 1
ATOM 569 C CA . PRO A 1 75 ? 10.088 -1.421 5.991 1.00 93.25 75 PRO A CA 1
ATOM 570 C C . PRO A 1 75 ? 8.596 -1.611 6.285 1.00 93.25 75 PRO A C 1
ATOM 572 O O . PRO A 1 75 ? 8.109 -2.741 6.241 1.00 93.25 75 PRO A O 1
ATOM 575 N N . THR A 1 76 ? 7.865 -0.518 6.527 1.00 92.50 76 THR A N 1
ATOM 576 C CA . THR A 1 76 ? 6.414 -0.552 6.760 1.00 92.50 76 THR A CA 1
ATOM 577 C C . THR A 1 76 ? 5.691 -1.039 5.509 1.00 92.50 76 THR A C 1
ATOM 579 O O . THR A 1 76 ? 4.901 -1.977 5.590 1.00 92.50 76 THR A O 1
ATOM 582 N N . ILE A 1 77 ? 6.038 -0.503 4.335 1.00 94.25 77 ILE A N 1
ATOM 583 C CA . ILE A 1 77 ? 5.488 -0.966 3.051 1.00 94.25 77 ILE A CA 1
ATOM 584 C C . ILE A 1 77 ? 5.776 -2.456 2.826 1.00 94.25 77 ILE A C 1
ATOM 586 O O . ILE A 1 77 ? 4.868 -3.212 2.489 1.00 94.25 77 ILE A O 1
ATOM 590 N N . LYS A 1 78 ? 7.005 -2.922 3.086 1.00 92.69 78 LYS A N 1
ATOM 591 C CA . LYS A 1 78 ? 7.356 -4.351 2.980 1.00 92.69 78 LYS A CA 1
ATOM 592 C C . LYS A 1 78 ? 6.506 -5.232 3.895 1.00 92.69 78 LYS A C 1
ATOM 594 O O . LYS A 1 78 ? 6.034 -6.279 3.454 1.00 92.69 78 LYS A O 1
ATOM 599 N N . ALA A 1 79 ? 6.324 -4.832 5.154 1.00 89.81 79 ALA A N 1
ATOM 600 C CA . ALA A 1 79 ? 5.520 -5.581 6.117 1.00 89.81 79 ALA A CA 1
ATOM 601 C C . ALA A 1 79 ? 4.057 -5.681 5.663 1.00 89.81 79 ALA A C 1
ATOM 603 O O . ALA A 1 79 ? 3.471 -6.763 5.688 1.00 89.81 79 ALA A O 1
ATOM 604 N N . VAL A 1 80 ? 3.506 -4.572 5.177 1.00 92.56 80 VAL A N 1
ATOM 605 C CA . VAL A 1 80 ? 2.127 -4.479 4.701 1.00 92.56 80 VAL A CA 1
ATOM 606 C C . VAL A 1 80 ? 1.899 -5.304 3.427 1.00 92.56 80 VAL A C 1
ATOM 608 O O . VAL A 1 80 ? 0.948 -6.083 3.363 1.00 92.56 80 VAL A O 1
ATOM 611 N N . LEU A 1 81 ? 2.792 -5.209 2.435 1.00 92.81 81 LEU A N 1
ATOM 612 C CA . LEU A 1 81 ? 2.723 -6.025 1.214 1.00 92.81 81 LEU A CA 1
ATOM 613 C C . LEU A 1 81 ? 2.834 -7.523 1.539 1.00 92.81 81 LEU A C 1
ATOM 615 O O . LEU A 1 81 ? 2.061 -8.329 1.019 1.00 92.81 81 LEU A O 1
ATOM 619 N N . ARG A 1 82 ? 3.722 -7.895 2.474 1.00 90.75 82 ARG A N 1
ATOM 620 C CA . ARG A 1 82 ? 3.851 -9.278 2.958 1.00 90.75 82 ARG A CA 1
ATOM 621 C C . ARG A 1 82 ? 2.572 -9.768 3.635 1.00 90.75 82 ARG A C 1
ATOM 623 O O . ARG A 1 82 ? 2.158 -10.895 3.379 1.00 90.75 82 ARG A O 1
ATOM 630 N N . GLN A 1 83 ? 1.943 -8.943 4.473 1.00 90.62 83 GLN A N 1
ATOM 631 C CA . GLN A 1 83 ? 0.672 -9.276 5.123 1.00 90.62 83 GLN A CA 1
ATOM 632 C C . GLN A 1 83 ? -0.450 -9.513 4.101 1.00 90.62 83 GLN A C 1
ATOM 634 O O . GLN A 1 83 ? -1.320 -10.348 4.329 1.00 90.62 83 GLN A O 1
ATOM 639 N N . LYS A 1 84 ? -0.401 -8.825 2.955 1.00 91.25 84 LYS A N 1
ATOM 640 C CA . LYS A 1 84 ? -1.322 -9.017 1.826 1.00 91.25 84 LYS A CA 1
ATOM 641 C C . LYS A 1 84 ? -0.978 -10.197 0.910 1.00 91.25 84 LYS A C 1
ATOM 643 O O . LYS A 1 84 ? -1.676 -10.411 -0.074 1.00 91.25 84 LYS A O 1
ATOM 648 N N . GLY A 1 85 ? 0.079 -10.958 1.197 1.00 91.88 85 GLY A N 1
ATOM 649 C CA . GLY A 1 85 ? 0.513 -12.071 0.347 1.00 91.88 85 GLY A CA 1
ATOM 650 C C . GLY A 1 85 ? 1.167 -11.632 -0.967 1.00 91.88 85 GLY A C 1
ATOM 651 O O . GLY A 1 85 ? 1.436 -12.470 -1.826 1.00 91.88 85 GLY A O 1
ATOM 652 N N . ILE A 1 86 ? 1.463 -10.339 -1.126 1.00 89.94 86 ILE A N 1
ATOM 653 C CA . ILE A 1 86 ? 2.203 -9.827 -2.277 1.00 89.94 86 ILE A CA 1
ATOM 654 C C . ILE A 1 86 ? 3.665 -10.224 -2.065 1.00 89.94 86 ILE A C 1
ATOM 656 O O . ILE A 1 86 ? 4.325 -9.788 -1.117 1.00 89.94 86 ILE A O 1
ATOM 660 N N . GLY A 1 87 ? 4.130 -11.149 -2.909 1.00 78.38 87 GLY A N 1
ATOM 661 C CA . GLY A 1 87 ? 5.439 -11.789 -2.798 1.00 78.38 87 GLY A CA 1
ATOM 662 C C . GLY A 1 87 ? 6.597 -10.793 -2.708 1.00 78.38 87 GLY A C 1
ATOM 663 O O . GLY A 1 87 ? 6.502 -9.664 -3.179 1.00 78.38 87 GLY A O 1
ATOM 664 N N . ASN A 1 88 ? 7.694 -11.244 -2.088 1.00 72.62 88 ASN A N 1
ATOM 665 C CA . ASN A 1 88 ? 8.827 -10.427 -1.648 1.00 72.62 88 ASN A CA 1
ATOM 666 C C . ASN A 1 88 ? 9.215 -9.325 -2.666 1.00 72.62 88 ASN A C 1
ATOM 668 O O . ASN A 1 88 ? 9.855 -9.633 -3.677 1.00 72.62 88 ASN A O 1
ATOM 672 N N . PRO A 1 89 ? 8.895 -8.047 -2.391 1.00 62.00 89 PRO A N 1
ATOM 673 C CA . PRO A 1 89 ? 9.046 -6.958 -3.356 1.00 62.00 89 PRO A CA 1
ATOM 674 C C . PRO A 1 89 ? 10.521 -6.608 -3.657 1.00 62.00 89 PRO A C 1
ATOM 676 O O . PRO A 1 89 ? 10.824 -5.838 -4.559 1.00 62.00 89 PRO A O 1
ATOM 679 N N . GLY A 1 90 ? 11.481 -7.233 -2.965 1.00 59.47 90 GLY A N 1
ATOM 680 C CA . GLY A 1 90 ? 12.906 -7.174 -3.320 1.00 59.47 90 GLY A CA 1
ATOM 681 C C . GLY A 1 90 ? 13.350 -8.175 -4.398 1.00 59.47 90 GLY A C 1
ATOM 682 O O . GLY A 1 90 ? 14.459 -8.062 -4.913 1.00 59.47 90 GLY A O 1
ATOM 683 N N . ARG A 1 91 ? 12.514 -9.161 -4.754 1.00 57.28 91 ARG A N 1
ATOM 684 C CA . ARG A 1 91 ? 12.782 -10.148 -5.812 1.00 57.28 91 ARG A CA 1
ATOM 685 C C . ARG A 1 91 ? 11.813 -9.942 -6.971 1.00 57.28 91 ARG A C 1
ATOM 687 O O . ARG A 1 91 ? 11.052 -10.837 -7.325 1.00 57.28 91 ARG A O 1
ATOM 694 N N . ILE A 1 92 ? 11.893 -8.797 -7.644 1.00 57.12 92 ILE A N 1
ATOM 695 C CA . ILE A 1 92 ? 11.577 -8.816 -9.075 1.00 57.12 92 ILE A CA 1
ATOM 696 C C . ILE A 1 92 ? 12.611 -9.767 -9.680 1.00 57.12 92 ILE A C 1
ATOM 698 O O . ILE A 1 92 ? 13.785 -9.420 -9.811 1.00 57.12 92 ILE A O 1
ATOM 702 N N . GLY A 1 93 ? 12.201 -11.013 -9.932 1.00 55.88 93 GLY A N 1
ATOM 703 C CA . GLY A 1 93 ? 13.091 -12.029 -10.473 1.00 55.88 93 GLY A CA 1
ATOM 704 C C . GLY A 1 93 ? 13.758 -11.502 -11.747 1.00 55.88 93 GLY A C 1
ATOM 705 O O . GLY A 1 93 ? 13.139 -10.705 -12.460 1.00 55.88 93 GLY A O 1
ATOM 706 N N . PRO A 1 94 ? 14.990 -11.931 -12.066 1.00 58.03 94 PRO A N 1
ATOM 707 C CA . PRO A 1 94 ? 15.741 -11.420 -13.209 1.00 58.03 94 PRO A CA 1
ATOM 708 C C . PRO A 1 94 ? 14.910 -11.380 -14.495 1.00 58.03 94 PRO A C 1
ATOM 710 O O . PRO A 1 94 ? 15.020 -10.424 -15.244 1.00 58.03 94 PRO A O 1
ATOM 713 N N . ARG A 1 95 ? 13.992 -12.341 -14.689 1.00 56.28 95 ARG A N 1
ATOM 714 C CA . ARG A 1 95 ? 13.021 -12.379 -15.796 1.00 56.28 95 ARG A CA 1
ATOM 715 C C . ARG A 1 95 ? 12.045 -11.207 -15.846 1.00 56.28 95 ARG A C 1
ATOM 717 O O . ARG A 1 95 ? 11.755 -10.722 -16.930 1.00 56.28 95 ARG A O 1
ATOM 724 N N . GLN A 1 96 ? 11.512 -10.771 -14.711 1.00 62.88 96 GLN A N 1
ATOM 725 C CA . GLN A 1 96 ? 10.543 -9.677 -14.665 1.00 62.88 96 GLN A CA 1
ATOM 726 C C . GLN A 1 96 ? 11.248 -8.324 -14.774 1.00 62.88 96 GLN A C 1
ATOM 728 O O . GLN A 1 96 ? 10.754 -7.442 -15.467 1.00 62.88 96 GLN A O 1
ATOM 733 N N . ARG A 1 97 ? 12.472 -8.219 -14.2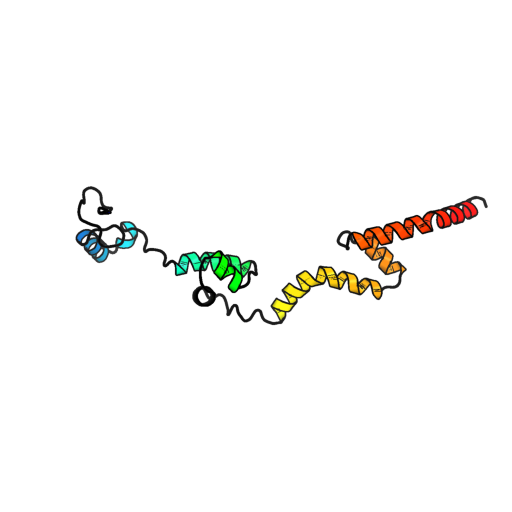33 1.00 64.75 97 ARG A N 1
ATOM 734 C CA . ARG A 1 97 ? 13.377 -7.089 -14.479 1.00 64.75 97 ARG A CA 1
ATOM 735 C C . ARG A 1 97 ? 13.754 -7.014 -15.955 1.00 64.75 97 ARG A C 1
ATOM 737 O O . ARG A 1 97 ? 13.647 -5.942 -16.531 1.00 64.75 97 ARG A O 1
ATOM 744 N N . LEU A 1 98 ? 14.093 -8.154 -16.569 1.00 64.06 98 LEU A N 1
ATOM 745 C CA . LEU A 1 98 ? 14.331 -8.262 -18.008 1.00 64.06 98 LEU A CA 1
ATOM 746 C C . LEU A 1 98 ? 13.088 -7.885 -18.797 1.00 64.06 98 LEU A C 1
ATOM 748 O O . LEU A 1 98 ? 13.221 -7.179 -19.771 1.00 64.06 98 LEU A O 1
ATOM 752 N N . ARG A 1 99 ? 11.883 -8.312 -18.409 1.00 67.38 99 ARG A N 1
ATOM 753 C CA . ARG A 1 99 ? 10.650 -7.949 -19.121 1.00 67.38 99 ARG A CA 1
ATOM 754 C C . ARG A 1 99 ? 10.387 -6.452 -19.078 1.00 67.38 99 ARG A C 1
ATOM 756 O O . ARG A 1 99 ? 10.080 -5.881 -20.114 1.00 67.38 99 ARG A O 1
ATOM 763 N N . THR A 1 100 ? 10.537 -5.814 -17.920 1.00 63.91 100 THR A N 1
ATOM 764 C CA . THR A 1 100 ? 10.378 -4.360 -17.800 1.00 63.91 100 THR A CA 1
ATOM 765 C C . THR A 1 100 ? 11.478 -3.633 -18.565 1.00 63.91 100 THR A C 1
ATOM 767 O O . THR A 1 100 ? 11.168 -2.739 -19.342 1.00 63.91 100 THR A O 1
ATOM 770 N N . GLN A 1 101 ? 12.734 -4.078 -18.431 1.00 64.56 101 GLN A N 1
ATOM 771 C CA . GLN A 1 101 ? 13.872 -3.554 -19.187 1.00 64.56 101 GLN A CA 1
ATOM 772 C C . GLN A 1 101 ? 13.751 -3.791 -20.685 1.00 64.56 101 GLN A C 1
ATOM 774 O O . GLN A 1 101 ? 14.208 -2.948 -21.426 1.00 64.56 101 GLN A O 1
ATOM 779 N N . LEU A 1 102 ? 13.170 -4.899 -21.142 1.00 61.56 102 LEU A N 1
ATOM 780 C CA . LEU A 1 102 ? 12.903 -5.201 -22.549 1.00 61.56 102 LEU A CA 1
ATOM 781 C C . LEU A 1 102 ? 11.701 -4.416 -23.050 1.00 61.56 102 LEU A C 1
ATOM 783 O O . LEU A 1 102 ? 11.653 -4.097 -24.222 1.00 61.56 102 LEU A O 1
ATOM 787 N N . ARG A 1 103 ? 10.742 -4.059 -22.197 1.00 58.06 103 ARG A N 1
ATOM 788 C CA . ARG A 1 103 ? 9.630 -3.186 -22.582 1.00 58.06 103 ARG A CA 1
ATOM 789 C C . ARG A 1 103 ? 10.102 -1.743 -22.775 1.00 58.06 103 ARG A C 1
ATOM 791 O O . ARG A 1 103 ? 9.658 -1.097 -23.712 1.00 58.06 103 ARG A O 1
ATOM 798 N N . THR A 1 104 ? 11.049 -1.275 -21.959 1.00 55.84 104 THR A N 1
ATOM 799 C CA . THR A 1 104 ? 11.742 0.008 -22.168 1.00 55.84 104 THR A CA 1
ATOM 800 C C . THR A 1 104 ? 12.858 -0.075 -23.214 1.00 55.84 104 THR A C 1
ATOM 802 O O . THR A 1 104 ? 13.050 0.874 -23.963 1.00 55.84 104 THR A O 1
ATOM 805 N N . ARG A 1 105 ? 13.559 -1.211 -23.347 1.00 47.12 105 ARG A N 1
ATOM 806 C CA . ARG A 1 105 ? 14.572 -1.443 -24.392 1.00 47.12 105 ARG A CA 1
ATOM 807 C C . ARG A 1 105 ? 13.988 -1.814 -25.734 1.00 47.12 105 ARG A C 1
ATOM 809 O O . ARG A 1 105 ? 14.709 -1.630 -26.688 1.00 47.12 105 ARG A O 1
ATOM 816 N N . HIS A 1 106 ? 12.762 -2.301 -25.891 1.00 46.81 106 HIS A N 1
ATOM 817 C CA . HIS A 1 106 ? 12.221 -2.568 -27.231 1.00 46.81 106 HIS A CA 1
ATOM 818 C C . HIS A 1 106 ? 11.931 -1.284 -28.016 1.00 46.81 106 HIS A C 1
ATOM 820 O O . HIS A 1 106 ? 11.803 -1.359 -29.230 1.00 46.81 106 HIS A O 1
ATOM 826 N N . SER A 1 107 ? 11.981 -0.117 -27.365 1.00 51.31 107 SER A N 1
ATOM 827 C CA . SER A 1 107 ? 12.157 1.177 -28.038 1.00 51.31 107 SER A CA 1
ATOM 828 C C . SER A 1 107 ? 13.573 1.364 -28.629 1.00 51.31 107 SER A C 1
ATOM 830 O O . SER A 1 107 ? 13.730 2.083 -29.604 1.00 51.31 107 SER A O 1
ATOM 832 N N . ILE A 1 108 ? 14.595 0.675 -28.107 1.00 51.00 108 ILE A N 1
ATOM 833 C CA . ILE A 1 108 ? 16.020 0.806 -28.481 1.00 51.00 108 ILE A CA 1
ATOM 834 C C . ILE A 1 108 ? 16.563 -0.428 -29.247 1.00 51.00 108 ILE A C 1
ATOM 836 O O . ILE A 1 108 ? 17.443 -0.317 -30.092 1.00 51.00 108 ILE A O 1
ATOM 840 N N . GLU A 1 109 ? 16.051 -1.634 -29.005 1.00 46.59 109 GLU A N 1
ATOM 841 C CA . GLU A 1 109 ? 16.484 -2.885 -29.649 1.00 46.59 109 GLU A CA 1
ATOM 842 C C . GLU A 1 109 ? 15.879 -3.035 -31.058 1.00 46.59 109 GLU A C 1
ATOM 844 O O . GLU A 1 109 ? 16.424 -3.769 -31.881 1.00 46.59 109 GLU A O 1
ATOM 849 N N . GLY A 1 110 ? 14.789 -2.312 -31.357 1.00 53.06 110 GLY A N 1
ATOM 850 C CA . GLY A 1 110 ? 14.315 -2.108 -32.731 1.00 53.06 110 GLY A CA 1
ATOM 851 C C . GLY A 1 110 ? 15.341 -1.349 -33.582 1.00 53.06 110 GLY A C 1
ATOM 852 O O . GLY A 1 110 ? 15.592 -1.738 -34.718 1.00 53.06 110 GLY A O 1
ATOM 853 N N . LEU A 1 111 ? 16.032 -0.362 -32.995 1.00 49.47 111 LEU A N 1
ATOM 854 C CA . LEU A 1 111 ? 17.077 0.420 -33.670 1.00 49.47 111 LEU A CA 1
ATOM 855 C C . LEU A 1 111 ? 18.325 -0.424 -33.990 1.00 49.47 111 LEU A C 1
ATOM 857 O O . LEU A 1 111 ? 18.883 -0.312 -35.073 1.00 49.47 111 LEU A O 1
ATOM 861 N N . ARG A 1 112 ? 18.721 -1.362 -33.115 1.00 53.78 112 ARG A N 1
ATOM 862 C CA . ARG A 1 112 ? 19.921 -2.210 -33.322 1.00 53.78 112 ARG A CA 1
ATOM 863 C C . ARG A 1 112 ? 19.763 -3.335 -34.351 1.00 53.78 112 ARG A C 1
ATOM 865 O O . ARG A 1 112 ? 20.736 -4.040 -34.633 1.00 53.78 112 ARG A O 1
ATOM 872 N N . ARG A 1 113 ? 18.558 -3.556 -34.886 1.00 55.00 113 ARG A N 1
ATOM 873 C CA . ARG A 1 113 ? 18.340 -4.517 -35.981 1.00 55.00 113 ARG A CA 1
ATOM 874 C C . ARG A 1 113 ? 18.508 -3.892 -37.362 1.00 55.00 113 ARG A C 1
ATOM 876 O O . ARG A 1 113 ? 18.795 -4.644 -38.285 1.00 55.00 113 ARG A O 1
ATOM 883 N N . LEU A 1 114 ? 18.404 -2.568 -37.496 1.00 53.94 114 LEU A N 1
ATOM 884 C CA . LEU A 1 114 ? 18.525 -1.893 -38.792 1.00 53.94 114 LEU A CA 1
ATOM 885 C C . LEU A 1 114 ? 19.967 -1.918 -39.321 1.00 53.94 114 LEU A C 1
ATOM 887 O O . LEU A 1 114 ? 20.167 -2.207 -40.495 1.00 53.94 114 LEU A O 1
ATOM 891 N N . ASP A 1 115 ? 20.968 -1.776 -38.447 1.00 55.88 115 ASP A N 1
ATOM 892 C CA . ASP A 1 115 ? 22.394 -1.770 -38.832 1.00 55.88 115 ASP A CA 1
ATOM 893 C C . ASP A 1 115 ? 22.898 -3.099 -39.425 1.00 55.88 115 ASP A C 1
ATOM 895 O O . ASP A 1 115 ? 23.983 -3.163 -40.001 1.00 55.88 115 ASP A O 1
ATOM 899 N N . LYS A 1 116 ? 22.145 -4.192 -39.245 1.00 67.38 116 LYS A N 1
ATOM 900 C CA . LYS A 1 116 ? 22.496 -5.530 -39.754 1.00 67.38 116 LYS A CA 1
ATOM 901 C C . LYS A 1 116 ? 21.656 -5.962 -40.948 1.00 67.38 116 LYS A C 1
ATOM 903 O O . LYS A 1 116 ? 21.875 -7.056 -41.467 1.00 67.38 116 LYS A O 1
ATOM 908 N N . LEU A 1 117 ? 20.681 -5.153 -41.350 1.00 69.12 117 LEU A N 1
ATOM 909 C CA . LEU A 1 117 ? 19.901 -5.416 -42.546 1.00 69.12 117 LEU A CA 1
ATOM 910 C C . LEU A 1 117 ? 20.649 -4.872 -43.769 1.00 69.12 117 LEU A C 1
ATOM 912 O O . LEU A 1 117 ? 21.343 -3.859 -43.668 1.00 69.12 117 LEU A O 1
ATOM 916 N N . PRO A 1 118 ? 20.510 -5.518 -44.937 1.00 76.75 118 PRO A N 1
ATOM 917 C CA . PRO A 1 118 ? 20.879 -4.891 -46.198 1.00 76.75 118 PRO A CA 1
ATOM 918 C C . PRO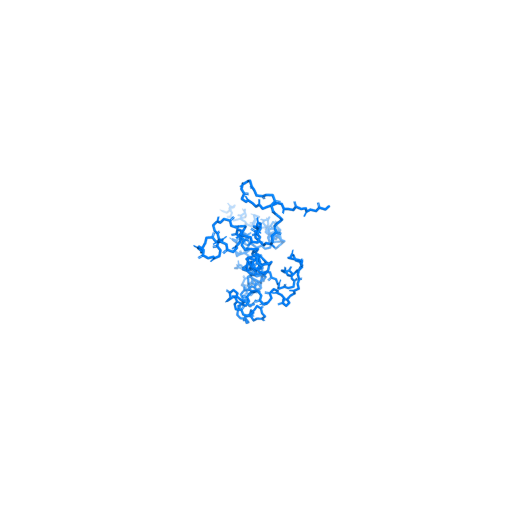 A 1 118 ? 20.221 -3.509 -46.292 1.00 76.75 118 PRO A C 1
ATOM 920 O O . PRO A 1 118 ? 19.067 -3.356 -45.885 1.00 76.75 118 PRO A O 1
ATOM 923 N N . VAL A 1 119 ? 20.943 -2.520 -46.832 1.00 70.81 119 VAL A N 1
ATOM 924 C CA . VAL A 1 119 ? 20.519 -1.104 -46.885 1.00 70.81 119 VAL A CA 1
ATOM 925 C C . VAL A 1 119 ? 19.078 -0.952 -47.391 1.00 70.81 119 VAL A C 1
ATOM 927 O O . VAL A 1 119 ? 18.290 -0.205 -46.821 1.00 70.81 119 VAL A O 1
ATOM 930 N N . GLU A 1 120 ? 18.698 -1.730 -48.401 1.00 74.00 120 GLU A N 1
ATOM 931 C CA . GLU A 1 120 ? 17.360 -1.743 -49.005 1.00 74.00 120 GLU A CA 1
ATOM 932 C C . GLU A 1 120 ? 16.250 -2.159 -48.023 1.00 74.00 120 GLU A C 1
ATOM 934 O O . GLU A 1 120 ? 15.187 -1.537 -47.966 1.00 74.00 120 GLU A O 1
ATOM 939 N N . GLU A 1 121 ? 16.497 -3.194 -47.219 1.00 75.44 121 GLU A N 1
ATOM 940 C CA . GLU A 1 121 ? 15.532 -3.725 -46.254 1.00 75.44 121 GLU A CA 1
ATOM 941 C C . GLU A 1 121 ? 15.448 -2.821 -45.013 1.00 75.44 121 GLU A C 1
ATOM 943 O O . GLU A 1 121 ? 14.363 -2.625 -44.463 1.00 75.44 121 GLU A O 1
ATOM 948 N N . ALA A 1 122 ? 16.566 -2.197 -44.620 1.00 68.88 122 ALA A N 1
ATOM 949 C CA . ALA A 1 122 ? 16.595 -1.179 -43.571 1.00 68.88 122 ALA A CA 1
ATOM 950 C C . ALA A 1 122 ? 15.760 0.053 -43.958 1.00 68.88 122 ALA A C 1
ATOM 952 O O . ALA A 1 122 ? 14.935 0.507 -43.166 1.00 68.88 122 ALA A O 1
ATOM 953 N N . ILE A 1 123 ? 15.903 0.545 -45.196 1.00 67.94 123 ILE A N 1
ATOM 954 C CA . ILE A 1 123 ? 15.106 1.662 -45.730 1.00 67.94 123 ILE A CA 1
ATOM 955 C C . ILE A 1 123 ? 13.618 1.287 -45.791 1.00 67.94 123 ILE A C 1
ATOM 957 O O . ILE A 1 123 ? 12.765 2.064 -45.360 1.00 67.94 123 ILE A O 1
ATOM 961 N N . ARG A 1 124 ? 13.282 0.078 -46.267 1.00 72.94 124 ARG A N 1
ATOM 962 C CA . ARG A 1 124 ? 11.892 -0.406 -46.333 1.00 72.94 124 ARG A CA 1
ATOM 963 C C . ARG A 1 124 ? 11.245 -0.503 -44.948 1.00 72.94 124 ARG A C 1
ATOM 965 O O . ARG A 1 124 ? 10.103 -0.070 -44.779 1.00 72.94 124 ARG A O 1
ATOM 972 N N . GLN A 1 125 ? 11.950 -1.049 -43.957 1.00 71.69 125 GLN A N 1
ATOM 973 C CA . GLN A 1 125 ? 11.451 -1.113 -42.580 1.00 71.69 125 GLN A CA 1
ATOM 974 C C . GLN A 1 125 ? 11.327 0.277 -41.952 1.00 71.69 125 GLN A C 1
ATOM 976 O O . GLN A 1 125 ? 10.320 0.552 -41.301 1.00 71.69 125 GLN A O 1
ATOM 981 N N . ALA A 1 126 ? 12.285 1.173 -42.214 1.00 67.06 126 ALA A N 1
ATOM 982 C CA . ALA A 1 126 ? 12.229 2.554 -41.745 1.00 67.06 126 ALA A CA 1
ATOM 983 C C . ALA A 1 126 ? 11.011 3.325 -42.271 1.00 67.06 126 ALA A C 1
ATOM 985 O O . ALA A 1 126 ? 10.449 4.166 -41.573 1.00 67.06 126 ALA A O 1
ATOM 986 N N . TRP A 1 127 ? 10.569 3.002 -43.486 1.00 69.38 127 TRP A N 1
ATOM 987 C CA . TRP A 1 127 ? 9.425 3.650 -44.121 1.00 69.38 127 TRP A CA 1
ATOM 988 C C . TRP A 1 127 ? 8.069 3.086 -43.678 1.00 69.38 127 TRP A C 1
ATOM 990 O O . TRP A 1 127 ? 7.075 3.808 -43.632 1.00 69.38 127 TRP A O 1
ATOM 1000 N N . THR A 1 128 ? 8.004 1.784 -43.390 1.00 77.38 128 THR A N 1
ATOM 1001 C CA . THR A 1 128 ? 6.743 1.065 -43.131 1.00 77.38 128 THR A CA 1
ATOM 1002 C C . THR A 1 128 ? 6.364 0.976 -41.652 1.00 77.38 128 THR A C 1
ATOM 1004 O O . THR A 1 128 ? 5.206 0.686 -41.351 1.00 77.38 128 THR A O 1
ATOM 1007 N N . ALA A 1 129 ? 7.292 1.251 -40.728 1.00 74.12 129 ALA A N 1
ATOM 1008 C CA . ALA A 1 129 ? 7.042 1.218 -39.288 1.00 74.12 129 ALA A CA 1
ATOM 1009 C C . ALA A 1 129 ? 6.914 2.647 -38.704 1.00 74.12 129 ALA A C 1
ATOM 1011 O O . ALA A 1 129 ? 7.927 3.309 -38.481 1.00 74.12 129 ALA A O 1
ATOM 1012 N N . PRO A 1 130 ? 5.691 3.146 -38.426 1.00 57.78 130 PRO A N 1
ATOM 1013 C CA . PRO A 1 130 ? 5.458 4.521 -37.964 1.00 57.78 130 PRO A CA 1
ATOM 1014 C C . PRO A 1 130 ? 5.941 4.802 -36.531 1.00 57.78 130 PRO A C 1
ATOM 1016 O O . PRO A 1 130 ? 6.023 5.966 -36.149 1.00 57.78 130 PRO A O 1
ATOM 1019 N N . ASP A 1 131 ? 6.276 3.756 -35.770 1.00 65.25 131 ASP A N 1
ATOM 1020 C CA . ASP A 1 131 ? 6.749 3.840 -34.382 1.00 65.25 131 ASP A CA 1
ATOM 1021 C C . ASP A 1 131 ? 8.272 4.060 -34.263 1.00 65.25 131 ASP A C 1
ATOM 1023 O O . ASP A 1 131 ? 8.821 4.040 -33.160 1.00 65.25 131 ASP A O 1
ATOM 1027 N N . LEU A 1 132 ? 8.979 4.225 -35.386 1.00 64.31 132 LEU A N 1
ATOM 1028 C CA . LEU A 1 132 ? 10.410 4.525 -35.387 1.00 64.31 132 LEU A CA 1
ATOM 1029 C C . LEU A 1 132 ? 10.705 5.955 -34.929 1.00 64.31 132 LEU A C 1
ATOM 1031 O O . LEU A 1 132 ? 9.887 6.863 -35.074 1.00 64.31 132 LEU A O 1
ATOM 1035 N N . ASP A 1 133 ? 11.913 6.117 -34.390 1.00 71.44 133 ASP A N 1
ATOM 1036 C CA . ASP A 1 133 ? 12.463 7.383 -33.914 1.00 71.44 133 ASP A CA 1
ATOM 1037 C C . ASP A 1 133 ? 12.231 8.513 -34.945 1.00 71.44 133 ASP A C 1
ATOM 1039 O O . ASP A 1 133 ? 12.621 8.364 -36.113 1.00 71.44 133 ASP A O 1
ATOM 1043 N N . PRO A 1 134 ? 11.573 9.623 -34.554 1.00 75.69 134 PRO A N 1
ATOM 1044 C CA . PRO A 1 134 ? 11.246 10.715 -35.463 1.00 75.69 134 PRO A CA 1
ATOM 1045 C C . PRO A 1 134 ? 12.473 11.321 -36.154 1.00 75.69 134 PRO A C 1
ATOM 1047 O O . PRO A 1 134 ? 12.355 11.693 -37.322 1.00 75.69 134 PRO A O 1
ATOM 1050 N N . GLU A 1 135 ? 13.639 11.360 -35.499 1.00 73.75 135 GLU A N 1
ATOM 1051 C CA . GLU A 1 135 ? 14.873 11.883 -36.104 1.00 73.75 135 GLU A CA 1
ATOM 1052 C C . GLU A 1 135 ? 15.366 10.976 -37.238 1.00 73.75 135 GLU A C 1
ATOM 1054 O O . GLU A 1 135 ? 15.753 11.437 -38.314 1.00 73.75 135 GLU A O 1
ATOM 1059 N N . LEU A 1 136 ? 15.284 9.659 -37.036 1.00 67.62 136 LEU A N 1
ATOM 1060 C CA . LEU A 1 136 ? 15.703 8.670 -38.027 1.00 67.62 136 LEU A CA 1
ATOM 1061 C C . LEU A 1 136 ? 14.789 8.694 -39.258 1.00 67.62 136 LEU A C 1
ATOM 1063 O O . LEU A 1 136 ? 15.245 8.563 -40.396 1.00 67.62 136 LEU A O 1
ATOM 1067 N N . ARG A 1 137 ? 13.487 8.900 -39.029 1.00 75.56 137 ARG A N 1
ATOM 1068 C CA . ARG A 1 137 ? 12.500 9.065 -40.097 1.00 75.56 137 ARG A CA 1
ATOM 1069 C C . ARG A 1 137 ? 12.780 10.317 -40.923 1.00 75.56 137 ARG A C 1
ATOM 1071 O O . ARG A 1 137 ? 12.696 10.263 -42.148 1.00 75.56 137 ARG A O 1
ATOM 1078 N N . GLU A 1 138 ? 13.114 11.427 -40.274 1.00 79.50 138 GLU A N 1
ATOM 1079 C CA . GLU A 1 138 ? 13.446 12.680 -40.954 1.00 79.50 138 GLU A CA 1
ATOM 1080 C C . GLU A 1 138 ? 14.731 12.549 -41.786 1.00 79.50 138 GLU A C 1
ATOM 1082 O O . GLU A 1 138 ? 14.743 12.928 -42.959 1.00 79.50 138 GLU A O 1
ATOM 1087 N N . ALA A 1 139 ? 15.766 11.899 -41.247 1.00 77.56 139 ALA A N 1
ATOM 1088 C CA . ALA A 1 139 ? 16.9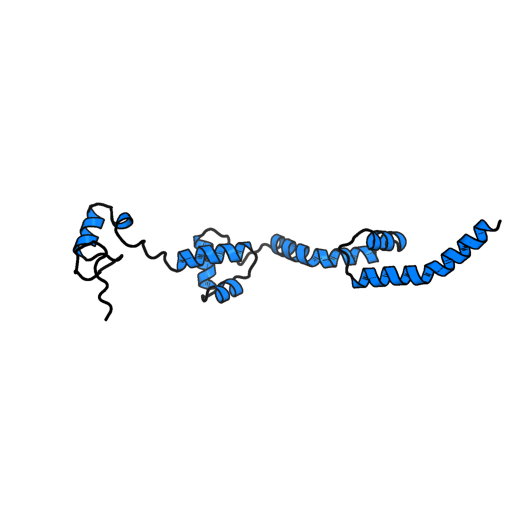99 11.613 -41.979 1.00 77.56 139 ALA A CA 1
ATOM 1089 C C . ALA A 1 139 ? 16.762 10.727 -43.221 1.00 77.56 139 ALA A C 1
ATOM 1091 O O . ALA A 1 139 ? 17.269 11.026 -44.304 1.00 77.56 139 ALA A O 1
ATOM 1092 N N . ALA A 1 140 ? 15.945 9.673 -43.101 1.00 75.25 140 ALA A N 1
ATOM 1093 C CA . ALA A 1 140 ? 15.590 8.809 -44.230 1.00 75.25 140 ALA A CA 1
ATOM 1094 C C . ALA A 1 140 ? 14.790 9.561 -45.312 1.00 75.25 140 ALA A C 1
ATOM 1096 O O . ALA A 1 140 ? 15.041 9.400 -46.509 1.00 75.25 140 ALA A O 1
ATOM 1097 N N . GLN A 1 141 ? 13.852 10.422 -44.904 1.00 79.88 141 GLN A N 1
ATOM 1098 C CA . GLN A 1 141 ? 13.098 11.270 -45.832 1.00 79.88 141 GLN A CA 1
ATOM 1099 C C . GLN A 1 141 ? 14.005 12.263 -46.567 1.00 79.88 141 GLN A C 1
ATOM 1101 O O . GLN A 1 141 ? 13.803 12.501 -47.760 1.00 79.88 141 GLN A O 1
ATOM 1106 N N . GLN A 1 142 ? 15.007 12.818 -45.885 1.00 84.50 142 GLN A N 1
ATOM 1107 C CA . GLN A 1 142 ? 15.956 13.752 -46.480 1.00 84.50 142 GLN A CA 1
ATOM 1108 C C . GLN A 1 142 ? 16.828 13.083 -47.551 1.00 84.50 142 GLN A C 1
ATOM 1110 O O . GLN A 1 142 ? 16.937 13.616 -48.653 1.00 84.50 142 GLN A O 1
ATOM 1115 N N . GLN A 1 143 ? 17.351 11.880 -47.295 1.00 81.25 143 GLN A N 1
ATOM 1116 C CA . GLN A 1 143 ? 18.128 11.141 -48.300 1.00 81.25 143 GLN A CA 1
ATOM 1117 C C . GLN A 1 143 ? 17.313 10.834 -49.562 1.00 81.25 143 GLN A C 1
ATOM 1119 O O . GLN A 1 143 ? 17.814 10.960 -50.678 1.00 81.25 143 GLN A O 1
ATOM 1124 N N . VAL A 1 144 ? 16.030 10.484 -49.422 1.00 80.44 144 VAL A N 1
ATOM 1125 C CA . VAL A 1 144 ? 15.174 10.271 -50.598 1.00 80.44 144 VAL A CA 1
ATOM 1126 C C . VAL A 1 144 ? 14.953 11.565 -51.373 1.00 80.44 144 VAL A C 1
ATOM 1128 O O . VAL A 1 144 ? 15.029 11.552 -52.600 1.00 80.44 144 VAL A O 1
ATOM 1131 N N . ARG A 1 145 ? 14.741 12.698 -50.692 1.00 85.81 145 ARG A N 1
ATOM 1132 C CA . ARG A 1 145 ? 14.634 14.004 -51.365 1.00 85.81 145 ARG A CA 1
ATOM 1133 C C . ARG A 1 145 ? 15.891 14.350 -52.162 1.00 85.81 145 ARG A C 1
ATOM 1135 O O . ARG A 1 145 ? 15.762 14.939 -53.229 1.00 85.81 145 ARG A O 1
ATOM 1142 N N . GLU A 1 146 ? 17.068 13.971 -51.674 1.00 88.50 146 GLU A N 1
ATOM 1143 C CA . GLU A 1 146 ? 18.344 14.212 -52.356 1.00 88.50 146 GLU A CA 1
ATOM 1144 C C . GLU A 1 146 ? 18.510 13.361 -53.622 1.00 88.50 146 GLU A C 1
ATOM 1146 O O . GLU A 1 146 ? 18.989 13.866 -54.634 1.00 88.50 146 GLU A O 1
ATOM 1151 N N . VAL A 1 147 ? 18.065 12.100 -53.605 1.00 87.06 147 VAL A N 1
ATOM 1152 C CA . VAL A 1 147 ? 18.236 11.168 -54.739 1.00 87.06 147 VAL A CA 1
ATOM 1153 C C . VAL A 1 147 ? 17.121 11.296 -55.791 1.00 87.06 147 VAL A C 1
ATOM 1155 O O . VAL A 1 147 ? 17.331 11.002 -56.971 1.00 87.06 147 VAL A O 1
ATOM 1158 N N . MET A 1 148 ? 15.926 11.762 -55.411 1.00 90.69 148 MET A N 1
ATOM 1159 C CA . MET A 1 148 ? 14.763 11.824 -56.311 1.00 90.69 148 MET A CA 1
ATOM 1160 C C . MET A 1 148 ? 14.963 12.624 -57.614 1.00 90.69 148 MET A C 1
ATOM 1162 O O . MET A 1 148 ? 14.474 12.163 -58.649 1.00 90.69 148 MET A O 1
ATOM 1166 N N . PRO A 1 149 ? 15.664 13.776 -57.640 1.00 92.12 149 PRO A N 1
ATOM 1167 C CA . PRO A 1 149 ? 15.898 14.515 -58.882 1.00 92.12 149 PRO A CA 1
ATOM 1168 C C . PRO A 1 149 ? 16.722 13.732 -59.910 1.00 92.12 149 PRO A C 1
ATOM 1170 O O . PRO A 1 149 ? 16.493 13.856 -61.114 1.00 92.12 149 PRO A O 1
ATOM 1173 N N . ASP A 1 150 ? 17.677 12.921 -59.457 1.00 89.56 150 ASP A N 1
ATOM 1174 C CA . ASP A 1 150 ? 18.505 12.092 -60.337 1.00 89.56 150 ASP A CA 1
ATOM 1175 C C . ASP A 1 150 ? 17.706 10.921 -60.900 1.00 89.56 150 ASP A C 1
ATOM 1177 O O . ASP A 1 150 ? 17.771 10.646 -62.100 1.00 89.56 150 ASP A O 1
ATOM 1181 N N . LEU A 1 151 ? 16.882 10.293 -60.056 1.00 87.25 151 LEU A N 1
ATOM 1182 C CA . LEU A 1 151 ? 15.975 9.232 -60.476 1.00 87.25 151 LEU A CA 1
ATOM 1183 C C . LEU A 1 151 ? 14.953 9.742 -61.504 1.00 87.25 151 LEU A C 1
ATOM 1185 O O . LEU A 1 151 ? 14.750 9.099 -62.532 1.00 87.25 151 LEU A O 1
ATOM 1189 N N . SER A 1 152 ? 14.357 10.917 -61.267 1.00 89.31 152 SER A N 1
ATOM 1190 C CA . SER A 1 152 ? 13.425 11.552 -62.210 1.00 89.31 152 SER A CA 1
ATOM 1191 C C . SER A 1 152 ? 14.088 11.776 -63.567 1.00 89.31 152 SER A C 1
ATOM 1193 O O . SER A 1 152 ? 13.566 11.340 -64.588 1.00 89.31 152 SER A O 1
ATOM 1195 N N . ARG A 1 153 ? 15.292 12.366 -63.577 1.00 92.75 153 ARG A N 1
ATOM 1196 C CA . ARG A 1 153 ? 16.052 12.604 -64.812 1.00 92.75 153 ARG A CA 1
ATOM 1197 C C . ARG A 1 153 ? 16.400 11.312 -65.550 1.00 92.75 153 ARG A C 1
ATOM 1199 O O . ARG A 1 153 ? 16.442 11.307 -66.778 1.00 92.75 153 ARG A O 1
ATOM 1206 N N . ALA A 1 154 ? 16.687 10.232 -64.827 1.00 89.12 154 ALA A N 1
ATOM 1207 C CA . ALA A 1 154 ? 16.957 8.931 -65.431 1.00 89.12 154 ALA A CA 1
ATOM 1208 C C . ALA A 1 154 ? 15.701 8.336 -66.087 1.00 89.12 154 ALA A C 1
ATOM 1210 O O . ALA A 1 154 ? 15.787 7.827 -67.203 1.00 89.12 154 ALA A O 1
ATOM 1211 N N . LEU A 1 155 ? 14.542 8.444 -65.432 1.00 88.50 155 LEU A N 1
ATOM 1212 C CA . LEU A 1 155 ? 13.264 7.974 -65.970 1.00 88.50 155 LEU A CA 1
ATOM 1213 C C . LEU A 1 155 ? 12.831 8.767 -67.209 1.00 88.50 155 LEU A C 1
ATOM 1215 O O . LEU A 1 155 ? 12.432 8.154 -68.195 1.00 88.50 155 LEU A O 1
ATOM 1219 N N . ASP A 1 156 ? 12.997 10.092 -67.212 1.00 91.25 156 ASP A N 1
ATOM 1220 C CA . ASP A 1 156 ? 12.672 10.940 -68.371 1.00 91.25 156 ASP A CA 1
ATOM 1221 C C . ASP A 1 156 ? 13.483 10.550 -69.620 1.00 91.25 156 ASP A C 1
ATOM 1223 O O . ASP A 1 156 ? 12.991 10.572 -70.748 1.00 91.25 156 ASP A O 1
ATOM 1227 N N . ARG A 1 157 ? 14.738 10.121 -69.440 1.00 93.12 157 ARG A N 1
ATOM 1228 C CA . ARG A 1 157 ? 15.561 9.625 -70.556 1.00 93.12 157 ARG A CA 1
ATOM 1229 C C . ARG A 1 157 ? 15.043 8.312 -71.135 1.00 93.12 157 ARG A C 1
ATOM 1231 O O . ARG A 1 157 ? 15.226 8.079 -72.323 1.00 93.12 157 ARG A O 1
ATOM 1238 N N . LEU A 1 158 ? 14.426 7.463 -70.315 1.00 90.75 158 LEU A N 1
ATOM 1239 C CA . LEU A 1 158 ? 13.884 6.177 -70.756 1.00 90.75 158 LEU A CA 1
ATOM 1240 C C . LEU A 1 158 ? 12.551 6.325 -71.493 1.00 90.75 158 LEU A C 1
ATOM 1242 O O . LEU A 1 158 ? 12.237 5.490 -72.330 1.00 90.75 158 LEU A O 1
ATOM 1246 N N . THR A 1 159 ? 11.777 7.369 -71.201 1.00 89.75 159 THR A N 1
ATOM 1247 C CA . THR A 1 159 ? 10.472 7.615 -71.836 1.00 89.75 159 THR A CA 1
ATOM 1248 C C . THR A 1 159 ? 10.564 8.373 -73.158 1.00 89.75 159 THR A C 1
ATOM 1250 O O . THR A 1 159 ? 9.580 8.433 -73.889 1.00 89.75 159 THR A O 1
ATOM 1253 N N . THR A 1 160 ? 11.728 8.945 -73.482 1.00 86.94 160 THR A N 1
ATOM 1254 C CA . THR A 1 160 ? 11.954 9.691 -74.734 1.00 86.94 160 THR A CA 1
ATOM 1255 C C . THR A 1 160 ? 12.435 8.788 -75.892 1.00 86.94 160 THR A C 1
ATOM 1257 O O . THR A 1 160 ? 12.789 9.295 -76.955 1.00 86.94 160 THR A O 1
ATOM 1260 N N . ILE A 1 161 ? 12.473 7.463 -75.692 1.00 72.88 161 ILE A N 1
ATOM 1261 C CA . ILE A 1 161 ? 12.847 6.438 -76.688 1.00 72.88 161 ILE A CA 1
ATOM 1262 C C . ILE A 1 161 ? 11.582 5.739 -77.182 1.00 72.88 161 ILE A C 1
ATOM 1264 O O . ILE A 1 161 ? 11.456 5.575 -78.415 1.00 72.88 161 ILE A O 1
#

Sequence (161 aa):
MSTTECLLANCDRPVLNRGLCRYHYRKALADGTV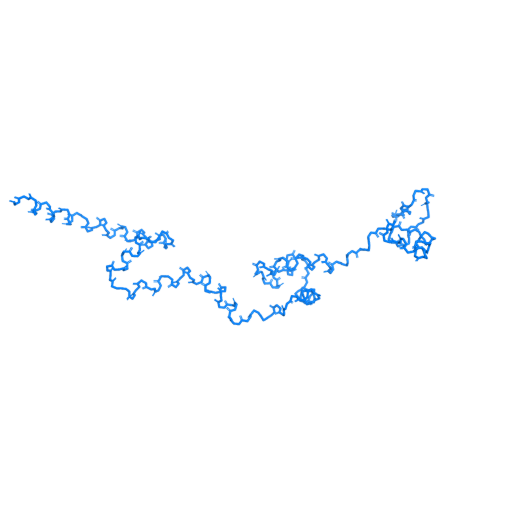DQIGLPKRIPAVQSIGDQAAKFWESGMLIEQIAQELGTTAPTIKAVLRQKGIGNPGRIGPRQRLRTQLRTRHSIEGLRRLDKLPVEEAIRQAWTAPDLDPELREAAQQQVREVMPDLSRALDRLTTI

Foldseek 3Di:
DDQQFAQDPPGRAGDDPQSHHPVVCVVCVVVVNCCVRGHHDPCPVLNVLLVQLVVCVVVVHQLCVSQVVSVHDSVSSQVSCVVVVNPRSVPPPPVNVVVVVCVVCVLVVVVVVLVVDDVVVSLVCLVPDPSHDPVSNVVSVVVCVVCVVVVVVVVVVVVVD

Secondary structure (DSSP, 8-state):
----B-SSTT--SBP-BTTB-HHHHHHHHHHT-HHHHSPPP---HHHHHHHHHHHHHHTT--HHHHHHHTTS-HHHHHHHHHHTT---TT---HHHHHHHHHHHHHHHHTHHHHTTS-HHHHHHHHHH-TTS-HHHHHHHHHHHHHHHHHHHHHHHHHHT-